Protein AF-A0A9D5IX68-F1 (afdb_monomer)

Structure (mmCIF, N/CA/C/O backbone):
data_AF-A0A9D5IX68-F1
#
_entry.id   AF-A0A9D5IX68-F1
#
loop_
_atom_site.group_PDB
_atom_site.id
_atom_site.type_symbol
_atom_site.label_atom_id
_atom_site.label_alt_id
_atom_site.label_comp_id
_atom_site.label_asym_id
_atom_site.label_entity_id
_atom_site.label_seq_id
_atom_site.pdbx_PDB_ins_code
_atom_site.Cartn_x
_atom_site.Cartn_y
_atom_site.Cartn_z
_atom_site.occupancy
_atom_site.B_iso_or_equiv
_atom_site.auth_seq_id
_atom_site.auth_comp_id
_atom_site.auth_asym_id
_atom_site.auth_atom_id
_atom_site.pdbx_PDB_model_num
ATOM 1 N N . MET A 1 1 ? 48.462 -25.423 -50.665 1.00 40.56 1 MET A N 1
ATOM 2 C CA . MET A 1 1 ? 48.740 -23.969 -50.713 1.00 40.56 1 MET A CA 1
ATOM 3 C C . MET A 1 1 ? 47.487 -23.246 -50.222 1.00 40.56 1 MET A C 1
ATOM 5 O O . MET A 1 1 ? 46.502 -23.195 -50.944 1.00 40.56 1 MET A O 1
ATOM 9 N N . ASN A 1 2 ? 47.465 -22.835 -48.949 1.00 47.06 2 ASN A N 1
ATOM 10 C CA . ASN A 1 2 ? 46.272 -22.306 -48.273 1.00 47.06 2 ASN A CA 1
ATOM 11 C C . ASN A 1 2 ? 45.916 -20.907 -48.794 1.00 47.06 2 ASN A C 1
ATOM 13 O O . ASN A 1 2 ? 46.616 -19.940 -48.495 1.00 47.06 2 ASN A O 1
ATOM 17 N N . ARG A 1 3 ? 44.811 -20.790 -49.539 1.00 52.41 3 ARG A N 1
ATOM 18 C CA . ARG A 1 3 ? 44.190 -19.499 -49.859 1.00 52.41 3 ARG A CA 1
ATOM 19 C C . ARG A 1 3 ? 43.545 -18.948 -48.586 1.00 52.41 3 ARG A C 1
ATOM 21 O O . ARG A 1 3 ? 42.452 -19.354 -48.211 1.00 52.41 3 ARG A O 1
ATOM 28 N N . LYS A 1 4 ? 44.242 -18.045 -47.895 1.00 59.16 4 LYS A N 1
ATOM 29 C CA . LYS A 1 4 ? 43.638 -17.217 -46.846 1.00 59.16 4 LYS A CA 1
ATOM 30 C C . LYS A 1 4 ? 42.774 -16.164 -47.542 1.00 59.16 4 LYS A C 1
ATOM 32 O O . LYS A 1 4 ? 43.306 -15.204 -48.088 1.00 59.16 4 LYS A O 1
ATOM 37 N N . HIS A 1 5 ? 41.462 -16.376 -47.573 1.00 61.50 5 HIS A N 1
ATOM 38 C CA . HIS A 1 5 ? 40.497 -15.355 -47.975 1.00 61.50 5 HIS A CA 1
ATOM 39 C C . HIS A 1 5 ? 40.517 -14.235 -46.924 1.00 61.50 5 HIS A C 1
ATOM 41 O O . HIS A 1 5 ? 39.898 -14.355 -45.871 1.00 61.50 5 HIS A O 1
ATOM 47 N N . ALA A 1 6 ? 41.315 -13.195 -47.164 1.00 68.12 6 ALA A N 1
ATOM 48 C CA . ALA A 1 6 ? 41.297 -11.979 -46.363 1.00 68.12 6 ALA A CA 1
ATOM 49 C C . ALA A 1 6 ? 40.114 -11.109 -46.812 1.00 68.12 6 ALA A C 1
ATOM 51 O O . ALA A 1 6 ? 39.909 -10.938 -48.014 1.00 68.12 6 ALA A O 1
ATOM 52 N N . PHE A 1 7 ? 39.340 -10.590 -45.857 1.00 75.69 7 PHE A N 1
ATOM 53 C CA . PHE A 1 7 ? 38.225 -9.685 -46.137 1.00 75.69 7 PHE A CA 1
ATOM 54 C C . PHE A 1 7 ? 38.718 -8.387 -46.780 1.00 75.69 7 PHE A C 1
ATOM 56 O O . PHE A 1 7 ? 39.760 -7.844 -46.405 1.00 75.69 7 PHE A O 1
ATOM 63 N N . THR A 1 8 ? 37.946 -7.875 -47.733 1.00 86.50 8 THR A N 1
ATOM 64 C CA . THR A 1 8 ? 38.204 -6.573 -48.350 1.00 86.50 8 THR A CA 1
ATOM 65 C C . THR A 1 8 ? 37.845 -5.441 -47.383 1.00 86.50 8 THR A C 1
ATOM 67 O O . THR A 1 8 ? 36.946 -5.571 -46.551 1.00 86.50 8 THR A O 1
ATOM 70 N N . LEU A 1 9 ? 38.525 -4.293 -47.494 1.00 82.69 9 LEU A N 1
ATOM 71 C CA . LEU A 1 9 ? 38.262 -3.117 -46.649 1.00 82.69 9 LEU A CA 1
ATOM 72 C C . LEU A 1 9 ? 36.778 -2.706 -46.694 1.00 82.69 9 LEU A C 1
ATOM 74 O O . LEU A 1 9 ? 36.186 -2.382 -45.669 1.00 82.69 9 LEU A O 1
ATOM 78 N N . THR A 1 10 ? 36.164 -2.772 -47.875 1.00 86.31 10 THR A N 1
ATOM 79 C CA . THR A 1 10 ? 34.750 -2.451 -48.098 1.00 86.31 10 THR A CA 1
ATOM 80 C C . THR A 1 10 ? 33.803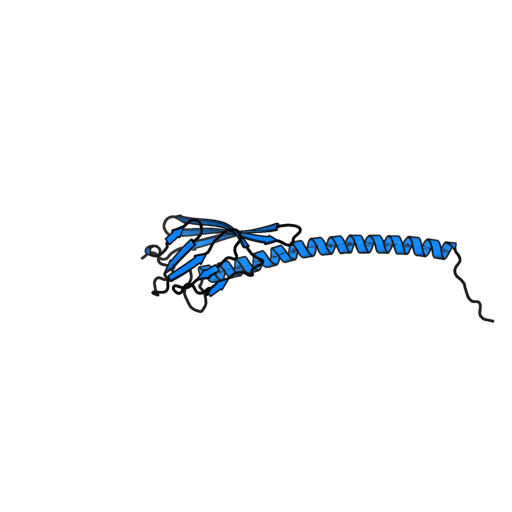 -3.423 -47.399 1.00 86.31 10 THR A C 1
ATOM 82 O O . THR A 1 10 ? 32.813 -2.982 -46.822 1.00 86.31 10 THR A O 1
ATOM 85 N N . GLU A 1 11 ? 34.112 -4.724 -47.384 1.00 86.88 11 GLU A N 1
ATOM 86 C CA . GLU A 1 11 ? 33.330 -5.718 -46.634 1.00 86.88 11 GLU A CA 1
ATOM 87 C C . GLU A 1 11 ? 33.414 -5.462 -45.129 1.00 86.88 11 GLU A C 1
ATOM 89 O O . GLU A 1 11 ? 32.395 -5.507 -44.442 1.00 86.88 11 GLU A O 1
ATOM 94 N N . VAL A 1 12 ? 34.603 -5.124 -44.620 1.00 89.62 12 VAL A N 1
ATOM 95 C CA . VAL A 1 12 ? 34.779 -4.780 -43.203 1.00 89.62 12 VAL A CA 1
ATOM 96 C C . VAL A 1 12 ? 34.005 -3.508 -42.856 1.00 89.62 12 VAL A C 1
ATOM 98 O O . VAL A 1 12 ? 33.317 -3.488 -41.842 1.00 89.62 12 VAL A O 1
ATOM 101 N N . MET A 1 13 ? 34.047 -2.470 -43.696 1.00 91.00 13 MET A N 1
ATOM 102 C CA . MET A 1 13 ? 33.290 -1.229 -43.475 1.00 91.00 13 MET A CA 1
ATOM 103 C C . MET A 1 13 ? 31.772 -1.441 -43.524 1.00 91.00 13 MET A C 1
ATOM 105 O O . MET A 1 13 ? 31.037 -0.863 -42.726 1.00 91.00 13 MET A O 1
ATOM 109 N N . MET A 1 14 ? 31.285 -2.285 -44.435 1.00 92.19 14 MET A N 1
ATOM 110 C CA . MET A 1 14 ? 29.862 -2.608 -44.510 1.00 92.19 14 MET A CA 1
ATOM 111 C C . MET A 1 14 ? 29.423 -3.433 -43.294 1.00 92.19 14 MET A C 1
ATOM 113 O O . MET A 1 14 ? 28.388 -3.146 -42.693 1.00 92.19 14 MET A O 1
ATOM 117 N N . ALA A 1 15 ? 30.232 -4.410 -42.876 1.00 92.38 15 ALA A N 1
ATOM 118 C CA . ALA A 1 15 ? 29.965 -5.206 -41.684 1.00 92.38 15 ALA A CA 1
ATOM 119 C C . ALA A 1 15 ? 29.968 -4.350 -40.407 1.00 92.38 15 ALA A C 1
ATOM 121 O O . ALA A 1 15 ? 29.072 -4.496 -39.573 1.00 92.38 15 ALA A O 1
ATOM 122 N N . THR A 1 16 ? 30.914 -3.419 -40.251 1.00 91.69 16 THR A N 1
ATOM 123 C CA . THR A 1 16 ? 30.939 -2.498 -39.101 1.00 91.69 16 THR A CA 1
ATOM 124 C C . THR A 1 16 ? 29.755 -1.529 -39.113 1.00 91.69 16 THR A C 1
ATOM 126 O O . THR A 1 16 ? 29.147 -1.296 -38.070 1.00 91.69 16 THR A O 1
ATOM 129 N N . ALA A 1 17 ? 29.344 -1.020 -40.276 1.00 92.12 17 ALA A N 1
ATOM 130 C CA . ALA A 1 17 ? 28.161 -0.165 -40.386 1.00 92.12 17 ALA A CA 1
ATOM 131 C C . ALA A 1 17 ? 26.868 -0.906 -39.995 1.00 92.12 17 ALA A C 1
ATOM 133 O O . ALA A 1 17 ? 26.070 -0.402 -39.205 1.00 92.12 17 ALA A O 1
ATOM 134 N N . ILE A 1 18 ? 26.677 -2.135 -40.484 1.00 93.88 18 ILE A N 1
ATOM 135 C CA . ILE A 1 18 ? 25.492 -2.939 -40.154 1.00 93.88 18 ILE A CA 1
ATOM 136 C C . ILE A 1 18 ? 25.491 -3.304 -38.667 1.00 93.88 18 ILE A C 1
ATOM 138 O O . ILE A 1 18 ? 24.485 -3.129 -37.983 1.00 93.88 18 ILE A O 1
ATOM 142 N N . THR A 1 19 ? 26.619 -3.779 -38.138 1.00 94.75 19 THR A N 1
ATOM 143 C CA . THR A 1 19 ? 26.720 -4.174 -36.724 1.00 94.75 19 THR A CA 1
ATOM 144 C C . THR A 1 19 ? 26.508 -3.002 -35.773 1.00 94.75 19 THR A C 1
ATOM 146 O O . THR A 1 19 ? 25.799 -3.161 -34.782 1.00 94.75 19 THR A O 1
ATOM 149 N N . THR A 1 20 ? 27.043 -1.817 -36.075 1.00 95.06 20 THR A N 1
ATOM 150 C CA . THR A 1 20 ? 26.803 -0.618 -35.253 1.00 95.06 20 THR A CA 1
ATOM 151 C C . THR A 1 20 ? 25.339 -0.187 -35.284 1.00 95.06 20 THR A C 1
ATOM 153 O O . THR A 1 20 ? 24.781 0.122 -34.232 1.00 95.06 20 THR A O 1
ATOM 156 N N . MET A 1 21 ? 24.682 -0.244 -36.447 1.00 95.62 21 MET A N 1
ATOM 157 C CA . MET A 1 21 ? 23.251 0.046 -36.564 1.00 95.62 21 MET A CA 1
ATOM 158 C C . MET A 1 21 ? 22.399 -0.945 -35.758 1.00 95.62 21 MET A C 1
ATOM 160 O O . MET A 1 21 ? 21.511 -0.535 -35.009 1.00 95.62 21 MET A O 1
ATOM 164 N N . VAL A 1 22 ? 22.694 -2.244 -35.861 1.00 96.50 22 VAL A N 1
ATOM 165 C CA . VAL A 1 22 ? 21.997 -3.290 -35.097 1.00 96.50 22 VAL A CA 1
ATOM 166 C C . VAL A 1 22 ? 22.217 -3.102 -33.596 1.00 96.50 22 VAL A C 1
ATOM 168 O O . VAL A 1 22 ? 21.255 -3.141 -32.832 1.00 96.50 22 VAL A O 1
ATOM 171 N N . LEU A 1 23 ? 23.450 -2.833 -33.160 1.00 96.31 23 LEU A N 1
ATOM 172 C CA . LEU A 1 23 ? 23.751 -2.570 -31.751 1.00 96.31 23 LEU A CA 1
ATOM 173 C C . LEU A 1 23 ? 23.002 -1.339 -31.229 1.00 96.31 23 LEU A C 1
ATOM 175 O O . LEU A 1 23 ? 22.429 -1.397 -30.142 1.00 96.31 23 LEU A O 1
ATOM 179 N N . ALA A 1 24 ? 22.948 -0.252 -32.002 1.00 95.44 24 ALA A N 1
ATOM 180 C CA . ALA A 1 24 ? 22.205 0.946 -31.623 1.00 95.44 24 ALA A CA 1
ATOM 181 C C . ALA A 1 24 ? 20.703 0.659 -31.445 1.00 95.44 24 ALA A C 1
ATOM 183 O O . ALA A 1 24 ? 20.103 1.095 -30.461 1.00 95.44 24 ALA A O 1
ATOM 184 N N . LEU A 1 25 ? 20.108 -0.124 -32.352 1.00 96.25 25 LEU A N 1
ATOM 185 C CA . LEU A 1 25 ? 18.707 -0.544 -32.263 1.00 96.25 25 LEU A CA 1
ATOM 186 C C . LEU A 1 25 ? 18.443 -1.408 -31.024 1.00 96.25 25 LEU A C 1
ATOM 188 O O . LEU A 1 25 ? 17.492 -1.148 -30.285 1.00 96.25 25 LEU A O 1
ATOM 192 N N . VAL A 1 26 ? 19.299 -2.397 -30.759 1.00 96.38 26 VAL A N 1
ATOM 193 C CA . VAL A 1 26 ? 19.167 -3.284 -29.592 1.00 96.38 26 VAL A CA 1
ATOM 194 C C . VAL A 1 26 ? 19.282 -2.495 -28.288 1.00 96.38 26 VAL A C 1
ATOM 196 O O . VAL A 1 26 ? 18.477 -2.694 -27.379 1.00 96.38 26 VAL A O 1
ATOM 199 N N . LEU A 1 27 ? 20.228 -1.557 -28.198 1.00 95.81 27 LEU A N 1
ATOM 200 C CA . LEU A 1 27 ? 20.385 -0.703 -27.018 1.00 95.81 27 LEU A CA 1
ATOM 201 C C . LEU A 1 27 ? 19.167 0.199 -26.798 1.00 95.81 27 LEU A C 1
ATOM 203 O O . LEU A 1 27 ? 18.697 0.324 -25.667 1.00 95.81 27 LEU A O 1
ATOM 207 N N . ALA A 1 28 ? 18.617 0.790 -27.861 1.00 94.69 28 ALA A N 1
ATOM 208 C CA . ALA A 1 28 ? 17.409 1.605 -27.765 1.00 94.69 28 ALA A CA 1
ATOM 209 C C . ALA A 1 28 ? 16.208 0.783 -27.263 1.00 94.69 28 ALA A C 1
ATOM 211 O O . ALA A 1 28 ? 15.490 1.224 -26.360 1.00 94.69 28 ALA A O 1
ATOM 212 N N . MET A 1 29 ? 16.026 -0.434 -27.790 1.00 95.25 29 MET A N 1
ATOM 213 C CA . MET A 1 29 ? 14.985 -1.354 -27.325 1.00 95.25 29 MET A CA 1
ATOM 214 C C . MET A 1 29 ? 15.192 -1.748 -25.863 1.00 95.25 29 MET A C 1
ATOM 216 O O . MET A 1 29 ? 14.248 -1.680 -25.079 1.00 95.25 29 MET A O 1
ATOM 220 N N . LEU A 1 30 ? 16.421 -2.091 -25.470 1.00 95.44 30 LEU A N 1
ATOM 221 C CA . LEU A 1 30 ? 16.750 -2.453 -24.093 1.00 95.44 30 LEU A CA 1
ATOM 222 C C . LEU A 1 30 ? 16.417 -1.319 -23.116 1.00 95.44 30 LEU A C 1
ATOM 224 O O . LEU A 1 30 ? 15.773 -1.554 -22.096 1.00 95.44 30 LEU A O 1
ATOM 228 N N . VAL A 1 31 ? 16.793 -0.078 -23.438 1.00 93.44 31 VAL A N 1
ATOM 229 C CA . VAL A 1 31 ? 16.460 1.094 -22.612 1.00 93.44 31 VAL A CA 1
ATOM 230 C C . VAL A 1 31 ? 14.944 1.279 -22.504 1.00 93.44 31 VAL A C 1
ATOM 232 O O . VAL A 1 31 ? 14.442 1.592 -21.422 1.00 93.44 31 VAL A O 1
A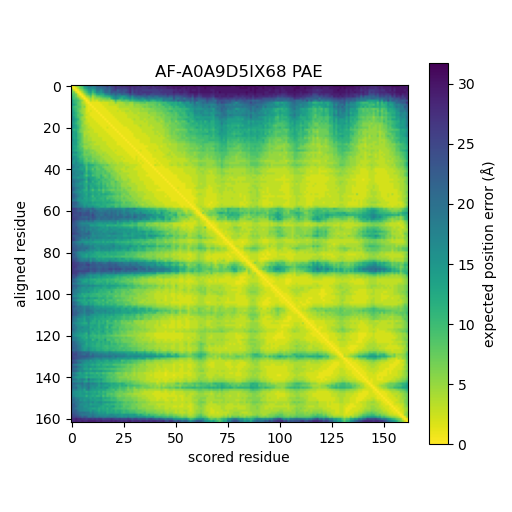TOM 235 N N . GLY A 1 32 ? 14.209 1.065 -23.598 1.00 92.56 32 GLY A N 1
ATOM 236 C CA . GLY A 1 32 ? 12.746 1.082 -23.597 1.00 92.56 32 GLY A CA 1
ATOM 237 C C . GLY A 1 32 ? 12.152 0.029 -22.661 1.00 92.56 32 GLY A C 1
ATOM 238 O O . GLY A 1 32 ? 11.336 0.361 -21.801 1.00 92.56 32 GLY A O 1
ATOM 239 N N . VAL A 1 33 ? 12.612 -1.220 -22.770 1.00 94.44 33 VAL A N 1
ATOM 240 C CA . VAL A 1 33 ? 12.158 -2.337 -21.929 1.00 94.44 33 VAL A CA 1
ATOM 241 C C . VAL A 1 33 ? 12.446 -2.069 -20.454 1.00 94.44 33 VAL A C 1
ATOM 243 O O . VAL A 1 33 ? 11.546 -2.223 -19.633 1.00 94.44 33 VAL A O 1
ATOM 246 N N . LEU A 1 34 ? 13.649 -1.602 -20.110 1.00 90.75 34 LEU A N 1
ATOM 247 C CA . LEU A 1 34 ? 14.018 -1.294 -18.724 1.00 90.75 34 LEU A CA 1
ATOM 248 C C . LEU A 1 34 ? 13.126 -0.206 -18.113 1.00 90.75 34 LEU A C 1
ATOM 250 O O . LEU A 1 34 ? 12.700 -0.322 -16.967 1.00 90.75 34 LEU A O 1
ATOM 254 N N . ARG A 1 35 ? 12.792 0.841 -18.878 1.00 87.94 35 ARG A N 1
ATOM 255 C CA . ARG A 1 35 ? 11.884 1.900 -18.406 1.00 87.94 35 ARG A CA 1
ATOM 256 C C . ARG A 1 35 ? 10.481 1.364 -18.127 1.00 87.94 35 ARG A C 1
ATOM 258 O O . ARG A 1 35 ? 9.899 1.692 -17.094 1.00 87.94 35 ARG A O 1
ATOM 265 N N . THR A 1 36 ? 9.950 0.543 -19.028 1.00 90.12 36 THR A N 1
ATOM 266 C CA . THR A 1 36 ? 8.620 -0.063 -18.870 1.00 90.12 36 THR A CA 1
ATOM 267 C C . THR A 1 36 ? 8.592 -1.067 -17.722 1.00 90.12 36 THR A C 1
ATOM 269 O O . THR A 1 36 ? 7.623 -1.102 -16.961 1.00 90.12 36 THR A O 1
ATOM 272 N N . TRP A 1 37 ? 9.662 -1.849 -17.569 1.00 91.38 37 TRP A N 1
ATOM 273 C CA . TRP A 1 37 ? 9.825 -2.804 -16.480 1.00 91.38 37 TRP A CA 1
ATOM 274 C C . TRP A 1 37 ? 9.786 -2.106 -15.121 1.00 91.38 37 TRP A C 1
ATOM 276 O O . TRP A 1 37 ? 8.944 -2.460 -14.302 1.00 91.38 37 TRP A O 1
ATOM 286 N N . ASN A 1 38 ? 10.594 -1.060 -14.920 1.00 88.56 38 ASN A N 1
ATOM 287 C CA . ASN A 1 38 ? 10.626 -0.313 -13.657 1.00 88.56 38 ASN A CA 1
ATOM 288 C C . ASN A 1 38 ? 9.268 0.311 -13.302 1.00 88.56 38 ASN A C 1
ATOM 290 O O . ASN A 1 38 ? 8.835 0.276 -12.152 1.00 88.56 38 ASN A O 1
ATOM 294 N N . GLY A 1 39 ? 8.567 0.874 -14.292 1.00 87.81 39 GLY A N 1
ATOM 295 C CA . GLY A 1 39 ? 7.228 1.416 -14.056 1.00 87.81 39 GLY A CA 1
ATOM 296 C C . GLY A 1 39 ? 6.214 0.334 -13.686 1.00 87.81 39 GLY A C 1
ATOM 297 O O . GLY A 1 39 ? 5.384 0.526 -12.799 1.00 87.81 39 GLY A O 1
ATOM 298 N N . SER A 1 40 ? 6.300 -0.828 -14.332 1.00 90.81 40 SER A N 1
ATOM 299 C CA . SER A 1 40 ? 5.407 -1.955 -14.055 1.00 90.81 40 SER A CA 1
ATOM 300 C C . SER A 1 40 ? 5.692 -2.584 -12.693 1.00 90.81 40 SER A C 1
ATOM 302 O O . SER A 1 40 ? 4.751 -2.891 -11.964 1.00 90.81 40 SER A O 1
ATOM 304 N N . SER A 1 41 ? 6.963 -2.728 -12.311 1.00 92.00 41 SER A N 1
ATOM 305 C CA . SER A 1 41 ? 7.351 -3.285 -11.014 1.00 92.00 41 SER A CA 1
ATOM 306 C C . SER A 1 41 ? 6.885 -2.406 -9.857 1.00 92.00 41 SER A C 1
ATOM 308 O O . SER A 1 41 ? 6.297 -2.932 -8.917 1.00 92.00 41 SER A O 1
ATOM 310 N N . ALA A 1 42 ? 7.045 -1.080 -9.953 1.00 90.88 42 ALA A N 1
ATOM 311 C CA . ALA A 1 42 ? 6.574 -0.151 -8.922 1.00 90.88 42 ALA A CA 1
ATOM 312 C C . ALA A 1 42 ? 5.047 -0.224 -8.734 1.00 90.88 42 ALA A C 1
ATOM 314 O O . ALA A 1 42 ? 4.553 -0.281 -7.608 1.00 90.88 42 ALA A O 1
ATOM 315 N N . ASN A 1 43 ? 4.289 -0.292 -9.834 1.00 90.50 43 ASN A N 1
ATOM 316 C CA . ASN A 1 43 ? 2.831 -0.432 -9.777 1.00 90.50 43 ASN A CA 1
ATOM 317 C C . ASN A 1 43 ? 2.394 -1.780 -9.182 1.00 90.50 43 ASN A C 1
ATOM 319 O O . ASN A 1 43 ? 1.434 -1.838 -8.414 1.00 90.50 43 ASN A O 1
ATOM 323 N N . LEU A 1 44 ? 3.084 -2.872 -9.528 1.00 92.88 44 LEU A N 1
ATOM 324 C CA . LEU A 1 44 ? 2.805 -4.194 -8.963 1.00 92.88 44 LEU A CA 1
ATOM 325 C C . LEU A 1 44 ? 3.100 -4.238 -7.463 1.00 92.88 44 LEU A C 1
ATOM 327 O O . LEU A 1 44 ? 2.299 -4.780 -6.701 1.00 92.88 44 LEU A O 1
ATOM 331 N N . GLU A 1 45 ? 4.210 -3.639 -7.036 1.00 93.50 45 GLU A N 1
ATOM 332 C CA . GLU A 1 45 ? 4.591 -3.552 -5.629 1.00 93.50 45 GLU A CA 1
ATOM 333 C C . GLU A 1 45 ? 3.556 -2.753 -4.827 1.00 93.50 45 GLU A C 1
ATOM 335 O O . GLU A 1 45 ? 3.013 -3.276 -3.851 1.00 93.50 45 GLU A O 1
ATOM 340 N N . LEU A 1 46 ? 3.190 -1.550 -5.289 1.00 93.38 46 LEU A N 1
ATOM 341 C CA . LEU A 1 46 ? 2.126 -0.739 -4.684 1.00 93.38 46 LEU A CA 1
ATOM 342 C C . LEU A 1 46 ? 0.801 -1.505 -4.599 1.00 93.38 46 LEU A C 1
ATOM 344 O O . LEU A 1 46 ? 0.135 -1.498 -3.559 1.00 93.38 46 LEU A O 1
ATOM 348 N N . SER A 1 47 ? 0.434 -2.225 -5.662 1.00 93.06 47 SER A N 1
ATOM 349 C CA . SER A 1 47 ? -0.835 -2.948 -5.704 1.00 93.06 47 SER A CA 1
ATOM 350 C C . SER A 1 47 ? -0.838 -4.143 -4.759 1.00 93.06 47 SER A C 1
ATOM 352 O O . SER A 1 47 ? -1.862 -4.417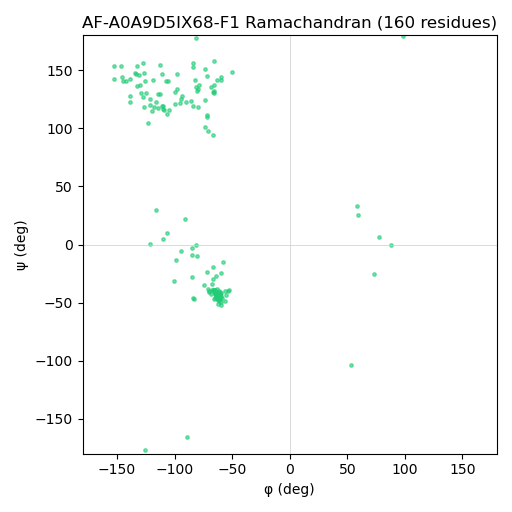 -4.130 1.00 93.06 47 SER A O 1
ATOM 354 N N . SER A 1 48 ? 0.274 -4.871 -4.669 1.00 93.69 48 SER A N 1
ATOM 355 C CA . SER A 1 48 ? 0.428 -5.992 -3.743 1.00 93.69 48 SER A CA 1
ATOM 356 C C . SER A 1 48 ? 0.369 -5.504 -2.298 1.00 93.69 48 SER A C 1
ATOM 358 O O . SER A 1 48 ? -0.357 -6.057 -1.472 1.00 93.69 48 SER A O 1
ATOM 360 N N . GLN A 1 49 ? 1.085 -4.423 -2.002 1.00 92.19 49 GLN A N 1
ATOM 361 C CA . GLN A 1 49 ? 1.204 -3.888 -0.650 1.00 92.19 49 GLN A CA 1
ATOM 362 C C . GLN A 1 49 ? -0.093 -3.256 -0.173 1.00 92.19 49 GLN A C 1
ATOM 364 O O . GLN A 1 49 ? -0.502 -3.479 0.961 1.00 92.19 49 GLN A O 1
ATOM 369 N N . GLY A 1 50 ? -0.816 -2.562 -1.048 1.00 91.75 50 GLY A N 1
ATOM 370 C CA . GLY A 1 50 ? -2.131 -2.055 -0.691 1.00 91.75 50 GLY A CA 1
ATOM 371 C C . GLY A 1 50 ? -3.179 -3.161 -0.488 1.00 91.75 50 GLY A C 1
ATOM 372 O O . GLY A 1 50 ? -3.998 -3.062 0.424 1.00 91.75 50 GLY A O 1
ATOM 373 N N . ARG A 1 51 ? -3.115 -4.272 -1.243 1.00 91.81 51 ARG A N 1
ATOM 374 C CA . ARG A 1 51 ? -3.958 -5.458 -0.972 1.00 91.81 51 ARG A CA 1
ATOM 375 C C . ARG A 1 51 ? -3.665 -6.057 0.401 1.00 91.81 51 ARG A C 1
ATOM 377 O O . ARG A 1 51 ? -4.602 -6.286 1.161 1.00 91.81 51 ARG A O 1
ATOM 384 N N . LEU A 1 52 ? -2.387 -6.259 0.721 1.00 91.69 52 LEU A N 1
ATOM 385 C CA . LEU A 1 52 ? -1.957 -6.772 2.022 1.00 91.69 52 LEU A CA 1
ATOM 386 C C . LEU A 1 52 ? -2.393 -5.837 3.156 1.00 91.69 52 LEU A C 1
ATOM 388 O O . LEU A 1 52 ? -2.972 -6.285 4.139 1.00 91.69 52 LEU A O 1
ATOM 392 N N . LEU A 1 53 ? -2.168 -4.533 3.001 1.00 91.31 53 LEU A N 1
ATOM 393 C CA . LEU A 1 53 ? -2.592 -3.514 3.956 1.00 91.31 53 LEU A CA 1
ATOM 394 C C . LEU A 1 53 ? -4.098 -3.585 4.203 1.00 91.31 53 LEU A C 1
ATOM 396 O O . LEU A 1 53 ? -4.528 -3.622 5.353 1.00 91.31 53 LEU A O 1
ATOM 400 N N . ARG A 1 54 ? -4.900 -3.647 3.135 1.00 91.25 54 ARG A N 1
ATOM 401 C CA . ARG A 1 54 ? -6.356 -3.767 3.238 1.00 91.25 54 ARG A CA 1
ATOM 402 C C . ARG A 1 54 ? -6.762 -5.030 3.989 1.00 91.25 54 ARG A C 1
ATOM 404 O O . ARG A 1 54 ? -7.649 -4.966 4.832 1.00 91.25 54 ARG A O 1
ATOM 411 N N . GLU A 1 55 ? -6.138 -6.162 3.691 1.00 90.38 55 GLU A N 1
ATOM 412 C CA . GLU A 1 55 ? -6.417 -7.420 4.382 1.00 90.38 55 GLU A CA 1
ATOM 413 C C . GLU A 1 55 ? -6.106 -7.316 5.879 1.00 90.38 55 GLU A C 1
ATOM 415 O O . GLU A 1 55 ? -6.966 -7.625 6.700 1.00 90.38 55 GLU A O 1
ATOM 420 N N . ARG A 1 56 ? -4.922 -6.805 6.233 1.00 89.06 56 ARG A N 1
ATOM 421 C CA . ARG A 1 56 ? -4.487 -6.634 7.627 1.00 89.06 56 ARG A CA 1
ATOM 422 C C . ARG A 1 56 ? -5.351 -5.654 8.405 1.00 89.06 56 ARG A C 1
ATOM 424 O O . ARG A 1 56 ? -5.649 -5.883 9.569 1.00 89.06 56 ARG A O 1
ATOM 431 N N . LEU A 1 57 ? -5.776 -4.575 7.765 1.00 89.38 57 LEU A N 1
ATOM 432 C CA . LEU A 1 57 ? -6.604 -3.555 8.395 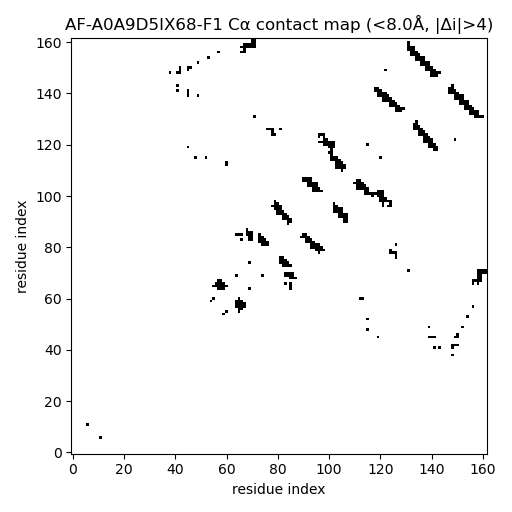1.00 89.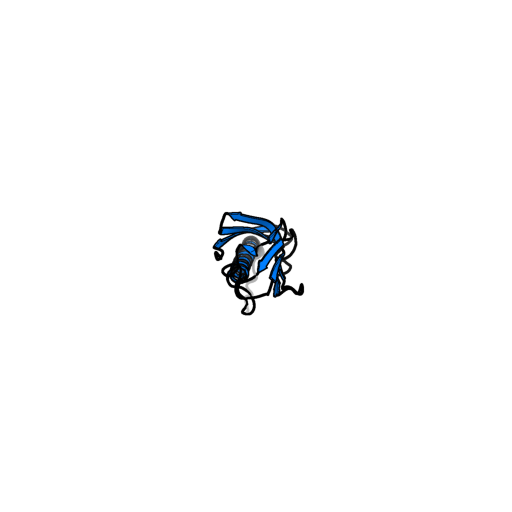38 57 LEU A CA 1
ATOM 433 C C . LEU A 1 57 ? -8.059 -4.023 8.575 1.00 89.38 57 LEU A C 1
ATOM 435 O O . LEU A 1 57 ? -8.684 -3.696 9.580 1.00 89.38 57 LEU A O 1
ATOM 439 N N . LEU A 1 58 ? -8.603 -4.813 7.642 1.00 89.88 58 LEU A N 1
ATOM 440 C CA . LEU A 1 58 ? -9.984 -5.307 7.719 1.00 89.88 58 LEU A CA 1
ATOM 441 C C . LEU A 1 58 ? -10.137 -6.565 8.577 1.00 89.88 58 LEU A C 1
ATOM 443 O O . LEU A 1 58 ? -11.075 -6.645 9.368 1.00 89.88 58 LEU A O 1
ATOM 447 N N . HIS A 1 59 ? -9.259 -7.549 8.396 1.00 86.50 59 HIS A N 1
ATOM 448 C CA . HIS A 1 59 ? -9.354 -8.852 9.059 1.00 86.50 59 HIS A CA 1
ATOM 449 C C . HIS A 1 59 ? -8.460 -8.962 10.294 1.00 86.50 59 HIS A C 1
ATOM 451 O O . HIS A 1 59 ? -8.675 -9.861 11.095 1.00 86.50 59 HIS A O 1
ATOM 457 N N . GLY A 1 60 ? -7.531 -8.023 10.480 1.00 81.31 60 GLY A N 1
ATOM 458 C CA . GLY A 1 60 ? -6.672 -7.942 11.653 1.00 81.31 60 GLY A CA 1
ATOM 459 C C . GLY A 1 60 ? -5.285 -8.545 11.441 1.00 81.31 60 GLY A C 1
ATOM 460 O O . GLY A 1 60 ? -4.906 -8.997 10.350 1.00 81.31 60 GLY A O 1
ATOM 461 N N . ILE A 1 61 ? -4.470 -8.480 12.492 1.00 78.19 61 ILE A N 1
ATOM 462 C CA . ILE A 1 61 ? -3.056 -8.858 12.468 1.00 78.19 61 ILE A CA 1
ATOM 463 C C . ILE A 1 61 ? -2.788 -9.811 13.635 1.00 78.19 61 ILE A C 1
ATOM 465 O O . ILE A 1 61 ? -3.238 -9.565 14.743 1.00 78.19 61 ILE A O 1
ATOM 469 N N . GLN A 1 62 ? -2.024 -10.882 13.389 1.00 71.88 62 GLN A N 1
ATOM 470 C CA . GLN A 1 62 ? -1.552 -11.813 14.431 1.00 71.88 62 GLN A CA 1
ATOM 471 C C . GLN A 1 62 ? -2.661 -12.504 15.255 1.00 71.88 62 GLN A C 1
ATOM 473 O O . GLN A 1 62 ? -2.451 -12.836 16.414 1.00 71.88 62 GLN A O 1
ATOM 478 N N . GLY A 1 63 ? -3.815 -12.784 14.642 1.00 67.50 63 GLY A N 1
ATOM 479 C CA . GLY A 1 63 ? -4.926 -13.482 15.307 1.00 67.50 63 GLY A CA 1
ATOM 480 C C . GLY A 1 63 ? -5.893 -12.561 16.052 1.00 67.50 63 GLY A C 1
ATOM 481 O O . GLY A 1 63 ? -6.874 -13.049 16.598 1.00 67.50 63 GLY A O 1
ATOM 482 N N . GLU A 1 64 ? -5.647 -11.252 16.031 1.00 77.00 64 GLU A N 1
ATOM 483 C CA . GLU A 1 64 ? -6.585 -10.225 16.492 1.00 77.00 64 GLU A CA 1
ATOM 484 C C . GLU A 1 64 ? -7.573 -9.868 15.380 1.00 77.00 64 GLU A C 1
ATOM 486 O O . GLU A 1 64 ? -7.254 -10.002 14.192 1.00 77.00 64 GLU A O 1
ATOM 491 N N . PHE A 1 65 ? -8.740 -9.348 15.751 1.00 78.38 65 PHE A N 1
ATOM 492 C CA . PHE A 1 65 ? -9.728 -8.889 14.788 1.00 78.38 65 PHE A CA 1
ATOM 493 C C . PHE A 1 65 ? -9.426 -7.471 14.273 1.00 78.38 65 PHE A C 1
ATOM 495 O O . PHE A 1 65 ? -8.950 -6.591 14.988 1.00 78.38 65 PHE A O 1
ATOM 502 N N . GLY A 1 66 ? -9.676 -7.253 12.980 1.00 84.81 66 GLY A N 1
ATOM 503 C CA . GLY A 1 66 ? -9.505 -5.950 12.329 1.00 84.81 66 GLY A CA 1
ATOM 504 C C . GLY A 1 66 ? -10.752 -5.068 12.395 1.00 84.81 66 GLY A C 1
ATOM 505 O O . GLY A 1 66 ? -11.727 -5.368 13.079 1.00 84.81 66 GLY A O 1
ATOM 506 N N . LEU A 1 67 ? -10.768 -4.006 11.585 1.00 87.25 67 LEU A N 1
ATOM 507 C CA . LEU A 1 67 ? -11.848 -3.010 11.556 1.00 87.25 67 LEU A CA 1
ATOM 508 C C . LEU A 1 67 ? -13.251 -3.558 11.258 1.00 87.25 67 LEU A C 1
ATOM 510 O O . LEU A 1 67 ? -14.229 -2.840 11.441 1.00 87.25 67 LEU A O 1
ATOM 514 N N . ARG A 1 68 ? -13.381 -4.791 10.759 1.00 85.94 68 ARG A N 1
ATOM 515 C CA . ARG A 1 68 ? -14.695 -5.422 10.558 1.00 85.94 68 ARG A CA 1
ATOM 516 C C . ARG A 1 68 ? -15.387 -5.826 11.859 1.00 85.94 68 ARG A C 1
ATOM 518 O O . ARG A 1 68 ? -16.603 -5.954 11.839 1.00 85.94 68 ARG A O 1
ATOM 525 N N . HIS A 1 69 ? -14.632 -6.028 12.936 1.00 85.25 69 HIS A N 1
ATOM 526 C CA . HIS A 1 69 ? -15.165 -6.374 14.260 1.00 85.25 69 HIS A CA 1
ATOM 527 C C . HIS A 1 69 ? -15.000 -5.226 15.260 1.00 85.25 69 HIS A C 1
ATOM 529 O O . HIS A 1 69 ? -15.316 -5.364 16.439 1.00 85.25 69 HIS A O 1
ATOM 535 N N . ALA A 1 70 ? -14.514 -4.078 14.781 1.00 84.00 70 ALA A N 1
ATOM 536 C CA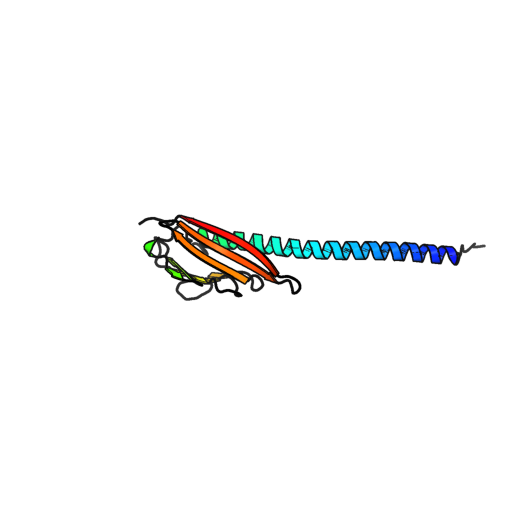 . ALA A 1 70 ? -14.431 -2.888 15.596 1.00 84.00 70 ALA A CA 1
ATOM 537 C C . ALA A 1 70 ? -15.836 -2.389 15.933 1.00 84.00 70 ALA A C 1
ATOM 539 O O . ALA A 1 70 ? -16.679 -2.228 15.039 1.00 84.00 70 ALA A O 1
ATOM 540 N N . ASP A 1 71 ? -16.048 -2.107 17.215 1.00 81.94 71 ASP A N 1
ATOM 541 C CA . ASP A 1 71 ? -17.232 -1.390 17.661 1.00 81.94 71 ASP A CA 1
ATOM 542 C C . ASP A 1 71 ? -17.157 0.058 17.154 1.00 81.94 71 ASP A C 1
ATOM 544 O O . ASP A 1 71 ? -16.120 0.727 17.243 1.00 81.94 71 ASP A O 1
ATOM 548 N N . ARG A 1 72 ? -18.279 0.551 16.631 1.00 81.81 72 ARG A N 1
ATOM 549 C CA . ARG A 1 72 ? -18.457 1.932 16.196 1.00 81.81 72 ARG A CA 1
ATOM 550 C C . ARG A 1 72 ? -18.159 2.939 17.308 1.00 81.81 72 ARG A C 1
ATOM 552 O O . ARG A 1 72 ? -17.564 3.975 17.004 1.00 81.81 72 ARG A O 1
ATOM 559 N N . GLY A 1 73 ? -18.561 2.669 18.551 1.00 81.94 73 GLY A N 1
ATOM 560 C CA . GLY A 1 73 ? -18.330 3.563 19.691 1.00 81.94 73 GLY A CA 1
ATOM 561 C C . GLY A 1 73 ? -16.847 3.743 20.025 1.00 81.94 73 GLY A C 1
ATOM 562 O O . GLY A 1 73 ? -16.429 4.797 20.508 1.00 81.94 73 GLY A O 1
ATOM 563 N N . SER A 1 74 ? -16.032 2.743 19.696 1.00 83.44 74 SER A N 1
ATOM 564 C CA . SER A 1 74 ? -14.596 2.727 19.977 1.00 83.44 74 SER A CA 1
ATOM 565 C C . SER A 1 74 ? -13.712 3.439 18.942 1.00 83.44 74 SER A C 1
ATOM 567 O O . SER A 1 74 ? -12.508 3.614 19.175 1.00 83.44 74 SER A O 1
ATOM 569 N N . ILE A 1 75 ? -14.274 3.841 17.795 1.00 88.50 75 ILE A N 1
ATOM 570 C CA . ILE A 1 75 ? -13.497 4.392 16.682 1.00 88.50 75 ILE A CA 1
ATOM 571 C C . ILE A 1 75 ? -13.238 5.877 16.879 1.00 88.50 75 ILE A C 1
ATOM 573 O O . ILE A 1 75 ? -14.145 6.707 16.872 1.00 88.50 75 ILE A O 1
ATOM 577 N N . ILE A 1 76 ? -11.958 6.222 16.955 1.00 89.69 76 ILE A N 1
ATOM 578 C CA . ILE A 1 76 ? -11.485 7.599 17.066 1.00 89.69 76 ILE A CA 1
ATOM 579 C C . ILE A 1 76 ? -10.580 7.862 15.873 1.00 89.69 76 ILE A C 1
ATOM 581 O O . ILE A 1 76 ? -9.564 7.197 15.705 1.00 89.69 76 ILE A O 1
ATOM 585 N N . TYR A 1 77 ? -10.917 8.838 15.039 1.00 89.19 77 TYR A N 1
ATOM 586 C CA . TYR A 1 77 ? -10.083 9.205 13.900 1.00 89.19 77 TYR A CA 1
ATOM 587 C C . TYR A 1 77 ? -9.752 10.693 13.912 1.00 89.19 77 TYR A C 1
ATOM 589 O O . TYR A 1 77 ? -10.575 11.543 14.243 1.00 89.19 77 TYR A O 1
ATOM 597 N N . THR A 1 78 ? -8.516 10.992 13.539 1.00 86.81 78 THR A N 1
ATOM 598 C CA . THR A 1 78 ? -8.006 12.339 13.287 1.00 86.81 78 THR A CA 1
ATOM 599 C C . THR A 1 78 ? -7.403 12.381 11.884 1.00 86.81 78 THR A C 1
ATOM 601 O O . THR A 1 78 ? -7.436 11.392 11.154 1.00 86.81 78 THR A O 1
ATOM 604 N N . THR A 1 79 ? -6.818 13.512 11.494 1.00 82.62 79 THR A N 1
ATOM 605 C CA . THR A 1 79 ? -6.187 13.675 10.177 1.00 82.62 79 THR A CA 1
ATOM 606 C C . THR A 1 79 ? -5.154 12.586 9.865 1.00 82.62 79 THR A C 1
ATOM 608 O O . THR A 1 79 ? -5.105 12.103 8.739 1.00 82.62 79 THR A O 1
ATOM 611 N N . ASN A 1 80 ? -4.361 12.172 10.860 1.00 87.94 80 ASN A N 1
ATOM 612 C CA . ASN A 1 80 ? -3.206 11.287 10.655 1.00 87.94 80 ASN A CA 1
ATOM 613 C C . ASN A 1 80 ? -3.288 9.977 11.442 1.00 87.94 80 ASN A C 1
ATOM 615 O O . ASN A 1 80 ? -2.346 9.183 11.403 1.00 87.94 80 ASN A O 1
ATOM 619 N N . THR A 1 81 ? -4.359 9.759 12.201 1.00 91.44 81 THR A N 1
ATOM 620 C CA . THR A 1 81 ? -4.498 8.566 13.035 1.00 91.44 81 THR A CA 1
ATOM 621 C C . THR A 1 81 ? -5.910 8.015 12.973 1.00 91.44 81 THR A C 1
ATOM 623 O O . THR A 1 81 ? -6.883 8.763 12.941 1.00 91.44 81 THR A O 1
ATOM 626 N N . LEU A 1 82 ? -6.017 6.692 12.983 1.00 91.50 82 LEU A N 1
ATOM 627 C CA . LEU A 1 82 ? -7.267 5.978 13.206 1.00 91.50 82 LEU A CA 1
ATOM 628 C C . LEU A 1 82 ? -7.034 4.993 14.343 1.00 91.50 82 LEU A C 1
ATOM 630 O O . LEU A 1 82 ? -6.203 4.100 14.233 1.00 91.50 82 LEU A O 1
ATOM 634 N N . GLN A 1 83 ? -7.769 5.160 15.425 1.00 91.31 83 GLN A N 1
ATOM 635 C CA . GLN A 1 83 ? -7.796 4.246 16.547 1.00 91.31 83 GLN A CA 1
ATOM 636 C C . GLN A 1 83 ? -9.097 3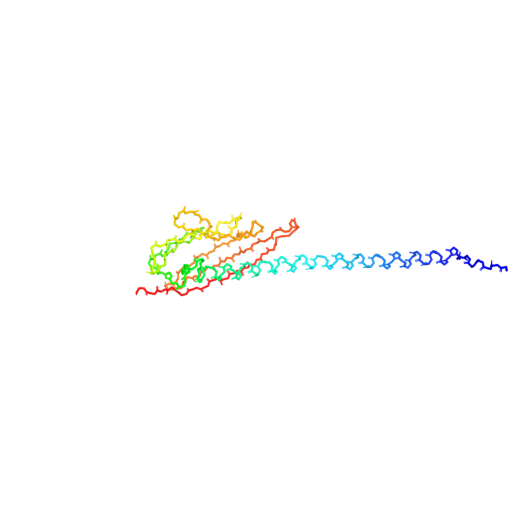.469 16.524 1.00 91.31 83 GLN A C 1
ATOM 638 O O . GLN A 1 83 ? -10.155 4.021 16.223 1.00 91.31 83 GLN A O 1
ATOM 643 N N . PHE A 1 84 ? -9.004 2.190 16.844 1.00 89.25 84 PHE A N 1
ATOM 644 C CA . PHE A 1 84 ? -10.163 1.331 16.991 1.00 89.25 84 PHE A CA 1
ATOM 645 C C . PHE A 1 84 ? -9.897 0.301 18.077 1.00 89.25 84 PHE A C 1
ATOM 647 O O . PHE A 1 84 ? -8.746 -0.049 18.358 1.00 89.25 84 PHE A O 1
ATOM 654 N N . GLN A 1 85 ? -10.975 -0.162 18.687 1.00 85.94 85 GLN A N 1
ATOM 655 C CA . GLN A 1 85 ? -10.969 -1.298 19.582 1.00 85.94 85 GLN A CA 1
ATOM 656 C C . GLN A 1 85 ? -11.873 -2.362 18.976 1.00 85.94 85 GLN A C 1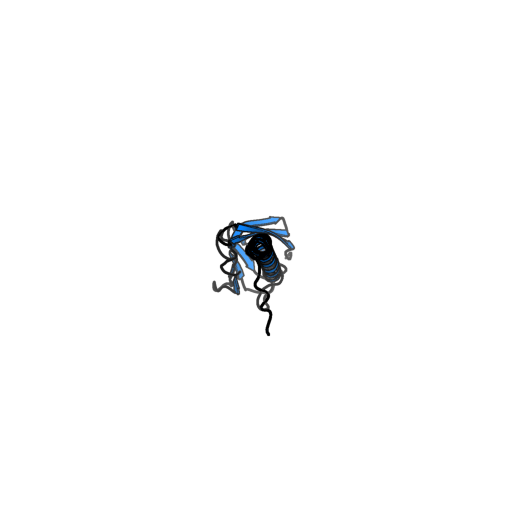
ATOM 658 O O . GLN A 1 85 ? -12.896 -2.058 18.364 1.00 85.94 85 GLN A O 1
ATOM 663 N N . ASP A 1 86 ? -11.460 -3.606 19.109 1.00 77.75 86 ASP A N 1
ATOM 664 C CA . ASP A 1 86 ? -12.320 -4.729 18.783 1.00 77.75 86 ASP A CA 1
ATOM 665 C C . ASP A 1 86 ? -13.436 -4.873 19.837 1.00 77.75 86 ASP A C 1
ATOM 667 O O . ASP A 1 86 ? -13.231 -4.575 21.011 1.00 77.75 86 ASP A O 1
ATOM 671 N N . SER A 1 87 ? -14.627 -5.288 19.410 1.00 71.44 87 SER A N 1
ATOM 672 C CA . SER A 1 87 ? -15.796 -5.466 20.284 1.00 71.44 87 SER A CA 1
ATOM 673 C C . SER A 1 87 ? -15.620 -6.610 21.291 1.00 71.44 87 SER A C 1
ATOM 675 O O . SER A 1 87 ? -16.134 -6.536 22.406 1.00 71.44 87 SER A O 1
ATOM 677 N N . GLU A 1 88 ? -14.849 -7.642 20.934 1.00 70.94 88 GLU A N 1
ATOM 678 C CA . GLU A 1 88 ? -14.611 -8.819 21.782 1.00 70.94 88 GLU A CA 1
ATOM 679 C C . GLU A 1 88 ? -13.332 -8.707 22.635 1.00 70.94 88 GLU A C 1
ATOM 681 O O . GLU A 1 88 ? -13.065 -9.563 23.483 1.00 70.94 88 GLU A O 1
ATOM 686 N N . SER A 1 89 ? -12.540 -7.646 22.449 1.00 70.69 89 SER A N 1
ATOM 687 C CA . SER A 1 89 ? -11.208 -7.491 23.039 1.00 70.69 89 SER A CA 1
ATOM 688 C C . SER A 1 89 ? -11.003 -6.117 23.685 1.00 70.69 89 SER A C 1
ATOM 690 O O . SER A 1 89 ? -11.588 -5.102 23.314 1.00 70.69 89 SER A O 1
ATOM 692 N N . THR A 1 90 ? -10.114 -6.047 24.676 1.00 72.94 90 THR A N 1
ATOM 693 C CA . THR A 1 90 ? -9.652 -4.776 25.260 1.00 72.94 90 THR A CA 1
ATOM 694 C C . THR A 1 90 ? -8.491 -4.150 24.485 1.00 72.94 90 THR A C 1
ATOM 696 O O . THR A 1 90 ? -8.050 -3.043 24.812 1.00 72.94 90 THR A O 1
ATOM 699 N N . ASN A 1 91 ? -7.994 -4.823 23.444 1.00 77.94 91 ASN A N 1
ATOM 700 C CA . ASN A 1 91 ? -6.866 -4.345 22.662 1.00 77.94 91 ASN A CA 1
ATOM 701 C C . ASN A 1 91 ? -7.264 -3.183 21.759 1.00 77.94 91 ASN A C 1
ATOM 703 O O . ASN A 1 91 ? -8.166 -3.265 20.924 1.00 77.94 91 ASN A O 1
ATOM 707 N N . ARG A 1 92 ? -6.531 -2.081 21.918 1.00 85.12 92 ARG A N 1
ATOM 708 C CA . ARG A 1 92 ? -6.663 -0.890 21.083 1.00 85.12 92 ARG A CA 1
ATOM 709 C C . ARG A 1 92 ? -5.562 -0.884 20.041 1.00 85.12 92 ARG A C 1
ATOM 711 O O . ARG A 1 92 ? -4.381 -1.028 20.369 1.00 85.12 92 ARG A O 1
ATOM 718 N N . PHE A 1 93 ? -5.953 -0.652 18.800 1.00 89.25 93 PHE A N 1
ATOM 719 C CA . PHE A 1 93 ? -5.040 -0.498 17.683 1.00 89.25 93 PHE A CA 1
ATOM 720 C C . PHE A 1 93 ? -4.994 0.955 17.252 1.00 89.25 93 PHE A C 1
ATOM 722 O O . PHE A 1 93 ? -6.013 1.640 17.225 1.00 89.25 93 PHE A O 1
ATOM 729 N N . THR A 1 94 ? -3.800 1.422 16.898 1.00 91.12 94 THR A N 1
ATOM 730 C CA . THR A 1 94 ? -3.590 2.748 16.316 1.00 91.12 94 THR A CA 1
ATOM 731 C C . THR A 1 94 ? -2.979 2.597 14.935 1.00 91.12 94 THR A C 1
ATOM 733 O O . THR A 1 94 ? -1.847 2.148 14.780 1.00 91.12 94 THR A O 1
ATOM 736 N N . VAL A 1 95 ? -3.725 2.995 13.917 1.00 92.25 95 VAL A N 1
ATOM 737 C CA . VAL A 1 95 ? -3.253 3.137 12.545 1.00 92.25 95 VAL A CA 1
ATOM 738 C C . VAL A 1 95 ? -2.645 4.524 12.391 1.00 92.25 95 VAL A C 1
ATOM 740 O O . VAL A 1 95 ? -3.311 5.530 12.641 1.00 92.25 95 VAL A O 1
ATOM 743 N N . LEU A 1 96 ? -1.387 4.579 11.967 1.00 92.50 96 LEU A N 1
ATOM 744 C CA . LEU A 1 96 ? -0.668 5.810 11.666 1.00 92.50 96 LEU A CA 1
ATOM 745 C C . LEU A 1 96 ? -0.675 6.042 10.155 1.00 92.50 96 LEU A C 1
ATOM 747 O O . LEU A 1 96 ? -0.172 5.226 9.380 1.00 92.50 96 LEU A O 1
ATOM 751 N N . LEU A 1 97 ? -1.235 7.180 9.760 1.00 91.44 97 LEU A N 1
ATOM 752 C CA . LEU A 1 97 ? -1.472 7.598 8.379 1.00 91.44 97 LEU A CA 1
ATOM 753 C C . LEU A 1 97 ? -0.651 8.853 8.029 1.00 91.44 97 LEU A C 1
ATOM 755 O O . LEU A 1 97 ? -1.078 9.698 7.252 1.00 91.44 97 LEU A O 1
ATOM 759 N N . GLN A 1 98 ? 0.515 9.022 8.655 1.00 91.62 98 GLN A N 1
ATOM 760 C CA . GLN A 1 98 ? 1.334 10.221 8.484 1.00 91.62 98 GLN A CA 1
ATOM 761 C C . GLN A 1 98 ? 1.868 10.332 7.053 1.00 91.62 98 GLN A C 1
ATOM 763 O O . GLN A 1 98 ? 2.479 9.400 6.533 1.00 91.62 98 GLN A O 1
ATOM 768 N N . THR A 1 99 ? 1.688 11.502 6.441 1.00 92.69 99 THR A N 1
ATOM 769 C CA . THR A 1 99 ? 2.221 11.801 5.109 1.00 92.69 99 THR A CA 1
ATOM 770 C C . THR A 1 99 ? 3.742 11.676 5.083 1.00 92.69 99 THR A C 1
ATOM 772 O O . THR A 1 99 ? 4.417 12.104 6.022 1.00 92.69 99 THR A O 1
ATOM 775 N N . ASN A 1 100 ? 4.284 11.145 3.990 1.00 92.50 100 ASN A N 1
ATOM 776 C CA . ASN A 1 100 ? 5.712 10.898 3.789 1.00 92.50 100 ASN A CA 1
ATOM 777 C C . ASN A 1 100 ? 6.332 9.945 4.833 1.00 92.50 100 ASN A C 1
ATOM 779 O O . ASN A 1 100 ? 7.527 10.004 5.121 1.00 92.50 100 ASN A O 1
ATOM 783 N N . GLN A 1 101 ? 5.516 9.073 5.425 1.00 93.50 101 GLN A N 1
ATOM 784 C CA . GLN A 1 101 ? 5.955 7.992 6.304 1.00 93.50 101 GLN A CA 1
ATOM 785 C C . GLN A 1 101 ? 5.363 6.662 5.831 1.00 93.50 101 GLN A C 1
ATOM 787 O O . GLN A 1 101 ? 4.315 6.654 5.177 1.00 93.50 101 GLN A O 1
ATOM 792 N N . PRO A 1 102 ? 5.998 5.526 6.162 1.00 93.44 102 PRO A N 1
ATOM 793 C CA . PRO A 1 102 ? 5.385 4.225 5.952 1.00 93.44 102 PRO A CA 1
ATOM 794 C C . PRO A 1 102 ? 4.075 4.124 6.726 1.00 93.44 102 PRO A C 1
ATOM 796 O O . PRO A 1 102 ? 3.967 4.608 7.856 1.00 93.44 102 PRO A O 1
ATOM 799 N N . PHE A 1 103 ? 3.098 3.446 6.137 1.00 93.62 103 PHE A N 1
ATOM 800 C CA . PHE A 1 103 ? 1.868 3.115 6.834 1.00 93.62 103 PHE A CA 1
ATOM 801 C C . PHE A 1 103 ? 2.184 2.137 7.966 1.00 93.62 103 PHE A C 1
ATOM 803 O O . PHE A 1 103 ? 2.873 1.137 7.743 1.00 93.62 103 PHE A O 1
ATOM 810 N N . ARG A 1 104 ? 1.674 2.401 9.172 1.00 93.38 104 ARG A N 1
ATOM 811 C CA . ARG A 1 104 ? 1.938 1.567 10.353 1.00 93.38 104 ARG A CA 1
ATOM 812 C C . ARG A 1 104 ? 0.666 1.280 11.128 1.00 93.38 104 ARG A C 1
ATOM 814 O O . ARG A 1 104 ? -0.221 2.123 11.215 1.00 93.38 104 ARG A O 1
ATOM 821 N N . ILE A 1 105 ? 0.619 0.103 11.739 1.00 91.44 105 ILE A N 1
ATOM 822 C CA . ILE A 1 105 ? -0.395 -0.272 12.722 1.00 91.44 105 ILE A CA 1
ATOM 823 C C . ILE A 1 105 ? 0.331 -0.630 14.009 1.00 91.44 105 ILE A C 1
ATOM 825 O O . ILE A 1 105 ? 1.226 -1.478 14.013 1.00 91.44 105 ILE A O 1
ATOM 829 N N . GLN A 1 106 ? -0.056 0.034 15.088 1.00 91.38 106 GLN A N 1
ATOM 830 C CA . GLN A 1 106 ? 0.497 -0.129 16.421 1.00 91.38 106 GLN A CA 1
ATOM 831 C C . GLN A 1 106 ? -0.520 -0.776 17.352 1.00 91.38 106 GLN A C 1
ATOM 833 O O . GLN A 1 106 ? -1.722 -0.543 17.222 1.00 91.38 106 GLN A O 1
ATOM 838 N N . ASN A 1 107 ? -0.029 -1.571 18.299 1.00 87.56 107 ASN A N 1
ATOM 839 C CA . ASN A 1 107 ? -0.831 -2.051 19.420 1.00 87.56 107 ASN A CA 1
ATOM 840 C C . ASN A 1 107 ? -0.920 -0.985 20.527 1.00 87.56 107 ASN A C 1
ATOM 842 O O . ASN A 1 107 ? -0.283 0.068 20.453 1.00 87.56 107 ASN A O 1
ATOM 846 N N . ALA A 1 108 ? -1.661 -1.287 21.593 1.00 82.56 108 ALA A N 1
ATOM 847 C CA . ALA A 1 108 ? -1.809 -0.402 22.748 1.00 82.56 108 ALA A CA 1
ATOM 848 C C . ALA A 1 108 ? -0.475 -0.063 23.448 1.00 82.56 108 ALA A C 1
ATOM 850 O O . ALA A 1 108 ? -0.362 0.987 24.073 1.00 82.56 108 ALA A O 1
ATOM 851 N N . ALA A 1 109 ? 0.548 -0.916 23.313 1.00 84.50 109 ALA A N 1
ATOM 852 C CA . ALA A 1 109 ? 1.892 -0.677 23.841 1.00 84.50 109 ALA A CA 1
ATOM 853 C C . ALA A 1 109 ? 2.757 0.234 22.941 1.00 84.50 109 ALA A C 1
ATOM 855 O O . ALA A 1 109 ? 3.914 0.494 23.266 1.00 84.50 109 ALA A O 1
ATOM 856 N N . GLY A 1 110 ? 2.234 0.697 21.798 1.00 83.44 110 GLY A N 1
ATOM 857 C CA . GLY A 1 110 ? 2.963 1.523 20.828 1.00 83.44 110 GLY A CA 1
ATOM 858 C C . GLY A 1 110 ? 3.942 0.744 19.940 1.00 83.44 110 GLY A C 1
ATOM 859 O O . GLY A 1 110 ? 4.675 1.345 19.156 1.00 83.44 110 GLY A O 1
ATOM 860 N N . SER A 1 111 ? 3.957 -0.589 20.027 1.00 88.06 111 SER A N 1
ATOM 861 C CA . SER A 1 111 ? 4.782 -1.440 19.169 1.00 88.06 111 SER A CA 1
ATOM 862 C C . SER A 1 111 ? 4.144 -1.592 17.790 1.00 88.06 111 SER A C 1
ATOM 864 O O . SER A 1 111 ? 2.935 -1.805 17.682 1.00 88.06 111 SER A O 1
ATOM 866 N N . ASN A 1 112 ? 4.953 -1.511 16.730 1.00 87.88 112 ASN A N 1
ATOM 867 C CA . A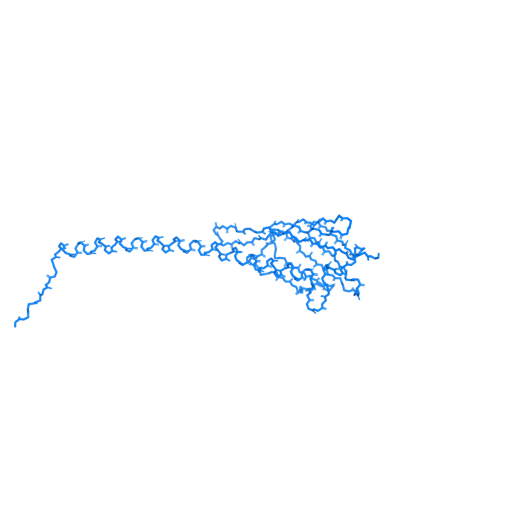SN A 1 112 ? 4.485 -1.711 15.359 1.00 87.88 112 ASN A CA 1
ATOM 868 C C . ASN A 1 112 ? 4.174 -3.197 15.128 1.00 87.88 112 ASN A C 1
ATOM 870 O O . ASN A 1 112 ? 5.079 -4.024 15.048 1.00 87.88 112 ASN A O 1
ATOM 874 N N . VAL A 1 113 ? 2.894 -3.519 14.966 1.00 88.62 113 VAL A N 1
ATOM 875 C CA . VAL A 1 113 ? 2.414 -4.866 14.622 1.00 88.62 113 VAL A CA 1
ATOM 876 C C . VAL A 1 113 ? 2.448 -5.081 13.106 1.00 88.62 113 VAL A C 1
ATOM 878 O O . VAL A 1 113 ? 2.628 -6.196 12.621 1.00 88.62 113 VAL A O 1
ATOM 881 N N . PHE A 1 114 ? 2.308 -3.997 12.340 1.00 91.06 114 PHE A N 1
ATOM 882 C CA . PHE A 1 114 ? 2.456 -3.994 10.890 1.00 91.06 114 PHE A CA 1
ATOM 883 C C . PHE A 1 114 ? 3.068 -2.676 10.418 1.00 91.06 114 PHE A C 1
ATOM 885 O O . PHE A 1 114 ? 2.767 -1.609 10.954 1.00 91.06 114 PHE A O 1
ATOM 892 N N . SER A 1 115 ? 3.908 -2.753 9.390 1.00 92.50 115 SER A N 1
ATOM 893 C CA . SER A 1 115 ? 4.438 -1.597 8.673 1.00 92.50 115 SER A CA 1
ATOM 894 C C . SER A 1 115 ? 4.578 -1.956 7.204 1.00 92.50 115 SER A C 1
ATOM 896 O O . SER A 1 115 ? 5.035 -3.055 6.883 1.00 92.50 115 SER A O 1
ATOM 898 N N . THR A 1 116 ? 4.252 -1.024 6.314 1.00 92.69 116 THR A N 1
ATOM 899 C CA . THR A 1 116 ? 4.690 -1.142 4.922 1.00 92.69 116 THR A CA 1
ATOM 900 C C . THR A 1 116 ? 6.217 -1.039 4.841 1.00 92.69 116 THR A C 1
ATOM 902 O O . THR A 1 116 ? 6.850 -0.488 5.756 1.00 92.69 116 THR A O 1
ATOM 905 N N . PRO A 1 117 ? 6.824 -1.566 3.762 1.00 92.38 117 PRO A N 1
ATOM 906 C CA . PRO A 1 117 ? 8.227 -1.329 3.446 1.00 92.38 117 PRO A CA 1
ATOM 907 C C . PRO A 1 117 ? 8.593 0.167 3.481 1.00 92.38 117 PRO A C 1
ATOM 909 O O . PRO A 1 117 ? 7.754 1.007 3.150 1.00 92.38 117 PRO A O 1
ATOM 912 N N . PRO A 1 118 ? 9.834 0.529 3.855 1.00 91.12 118 PRO A N 1
ATOM 913 C CA . PRO A 1 118 ? 10.243 1.924 4.048 1.00 91.12 118 PRO A CA 1
ATOM 914 C C . PRO A 1 118 ? 10.259 2.763 2.760 1.00 91.12 118 PRO A C 1
ATOM 916 O O . PRO A 1 118 ? 10.225 3.986 2.832 1.00 91.12 118 PRO A O 1
ATOM 919 N N . ASN A 1 119 ? 10.306 2.122 1.592 1.00 92.00 119 ASN A N 1
ATOM 920 C CA . ASN A 1 119 ? 10.194 2.748 0.273 1.00 92.00 119 ASN A CA 1
ATOM 921 C C . ASN A 1 119 ? 8.740 3.050 -0.137 1.00 92.00 119 ASN A C 1
ATOM 923 O O . ASN A 1 119 ? 8.540 3.734 -1.139 1.00 92.00 119 ASN A O 1
ATOM 927 N N . ILE A 1 120 ? 7.751 2.545 0.611 1.00 93.88 120 ILE A N 1
ATOM 928 C CA . ILE A 1 120 ? 6.323 2.768 0.371 1.00 93.88 120 ILE A CA 1
ATOM 929 C C . ILE A 1 120 ? 5.792 3.721 1.423 1.00 93.88 120 ILE A C 1
ATOM 931 O O . ILE A 1 120 ? 5.684 3.372 2.602 1.00 93.88 120 ILE A O 1
ATOM 935 N N . LEU A 1 121 ? 5.431 4.913 0.975 1.00 95.19 121 LEU A N 1
ATOM 936 C CA . LEU A 1 121 ? 5.035 6.013 1.835 1.00 95.19 121 LEU A CA 1
ATOM 937 C C . LEU A 1 121 ? 3.558 6.337 1.644 1.00 95.19 121 LEU A C 1
ATOM 939 O O . LEU A 1 121 ? 2.971 6.078 0.594 1.00 95.19 121 LEU A O 1
ATOM 943 N N . VAL A 1 122 ? 2.944 6.906 2.673 1.00 94.50 122 VAL A N 1
ATOM 944 C CA . VAL A 1 122 ? 1.615 7.500 2.567 1.00 94.50 122 VAL A CA 1
ATOM 945 C C . VAL A 1 122 ? 1.761 8.883 1.941 1.00 94.50 122 VAL A C 1
ATOM 947 O O . VAL A 1 122 ? 2.402 9.761 2.508 1.00 94.50 122 VAL A O 1
ATOM 950 N N . GLU A 1 123 ? 1.161 9.089 0.776 1.00 94.81 123 GLU A N 1
ATOM 951 C CA . GLU A 1 123 ? 1.126 10.386 0.095 1.00 94.81 123 GLU A CA 1
ATOM 952 C C . GLU A 1 123 ? -0.000 11.257 0.660 1.00 94.81 123 GLU A C 1
ATOM 954 O O . GLU A 1 123 ? 0.183 12.425 0.987 1.00 94.81 123 GLU A O 1
ATOM 959 N N . SER A 1 124 ? -1.186 10.666 0.803 1.00 93.50 124 SER A N 1
ATOM 960 C CA . SER A 1 124 ? -2.335 11.305 1.436 1.00 93.50 124 SER A CA 1
ATOM 961 C C . SER A 1 124 ? -3.263 10.265 2.045 1.00 93.50 124 SER A C 1
ATOM 963 O O . SER A 1 124 ? -3.328 9.116 1.600 1.00 93.50 124 SER A O 1
ATOM 965 N N . SER A 1 125 ? -3.997 10.679 3.070 1.00 92.81 125 SER A N 1
ATOM 966 C CA . SER A 1 125 ? -4.997 9.856 3.733 1.00 92.81 125 SER A CA 1
ATOM 967 C C . SER A 1 125 ? -6.199 10.695 4.126 1.00 92.81 125 SER A C 1
ATOM 969 O O . SER A 1 125 ? -6.054 11.819 4.601 1.00 92.81 125 SER A O 1
ATOM 971 N N . ALA A 1 126 ? -7.387 10.128 3.980 1.00 91.00 126 ALA A N 1
ATOM 972 C CA . ALA A 1 126 ? -8.616 10.699 4.498 1.00 91.00 126 ALA A CA 1
ATOM 973 C C . ALA A 1 126 ? -9.471 9.583 5.084 1.00 91.00 126 ALA A C 1
ATOM 975 O O . ALA A 1 126 ? -9.754 8.589 4.413 1.00 91.00 126 ALA A O 1
ATOM 976 N N . VAL A 1 127 ? -9.898 9.760 6.329 1.00 91.56 127 VAL A N 1
ATOM 977 C CA . VAL A 1 127 ? -10.821 8.852 7.006 1.00 91.56 127 VAL A CA 1
ATOM 978 C C . VAL A 1 127 ? -12.133 9.585 7.219 1.00 91.56 127 VAL A C 1
ATOM 980 O O . VAL A 1 127 ? -12.162 10.711 7.707 1.00 91.56 127 VAL A O 1
ATOM 983 N N . THR A 1 128 ? -13.222 8.940 6.827 1.00 90.19 128 THR A N 1
ATOM 984 C CA . THR A 1 128 ? -14.580 9.447 7.002 1.00 90.19 128 THR A CA 1
ATOM 985 C C . THR A 1 128 ? -15.444 8.338 7.573 1.00 90.19 128 THR A C 1
ATOM 987 O O . THR A 1 128 ? -15.348 7.189 7.143 1.00 90.19 128 THR A O 1
ATOM 990 N N . CYS A 1 129 ? -16.279 8.675 8.549 1.00 84.50 129 CYS A N 1
ATOM 991 C CA . CYS A 1 129 ? -17.265 7.763 9.105 1.00 84.50 129 CYS A CA 1
ATOM 992 C C . CYS A 1 129 ? -18.659 8.324 8.815 1.00 84.50 129 CYS A C 1
ATOM 994 O O . CYS A 1 129 ? -18.957 9.464 9.170 1.00 84.50 129 CYS A O 1
ATOM 996 N N . ALA A 1 130 ? -19.493 7.544 8.132 1.00 83.12 130 ALA A N 1
ATOM 997 C CA . ALA A 1 130 ? -20.873 7.893 7.814 1.00 83.12 130 ALA A CA 1
ATOM 998 C C . ALA A 1 130 ? -21.796 6.808 8.374 1.00 83.12 130 ALA A C 1
ATOM 1000 O O . ALA A 1 130 ? -21.881 5.703 7.831 1.00 83.12 130 ALA A O 1
ATOM 1001 N N . SER A 1 131 ? -22.470 7.124 9.480 1.00 83.00 131 SER A N 1
ATOM 1002 C CA . SER A 1 131 ? -23.249 6.168 10.273 1.00 83.00 131 SER A CA 1
ATOM 1003 C C . SER A 1 131 ? -22.406 4.943 10.651 1.00 83.00 131 SER A C 1
ATOM 1005 O O . SER A 1 131 ? -21.537 5.064 11.508 1.00 83.00 131 SER A O 1
ATOM 1007 N N . ASN A 1 132 ? -22.606 3.804 9.984 1.00 85.44 132 ASN A N 1
ATOM 1008 C CA . ASN A 1 132 ? -21.945 2.530 10.295 1.00 85.44 132 ASN A CA 1
ATOM 1009 C C . ASN A 1 132 ? -20.865 2.160 9.277 1.00 85.44 132 ASN A C 1
ATOM 1011 O O . ASN A 1 132 ? -20.398 1.025 9.238 1.00 85.44 132 ASN A O 1
ATOM 1015 N N . ILE A 1 133 ? -20.525 3.086 8.384 1.00 88.88 133 ILE A N 1
ATOM 1016 C CA . ILE A 1 133 ? -19.587 2.841 7.299 1.00 88.88 133 ILE A CA 1
ATOM 1017 C C . ILE A 1 133 ? -18.364 3.705 7.534 1.00 88.88 133 ILE A C 1
ATOM 1019 O O . ILE A 1 133 ? -18.445 4.932 7.483 1.00 88.88 133 ILE A O 1
ATOM 1023 N N . LEU A 1 134 ? -17.225 3.051 7.729 1.00 90.75 134 LEU A N 1
ATOM 1024 C CA . LEU A 1 134 ? -15.933 3.711 7.724 1.00 90.75 134 LEU A CA 1
ATOM 1025 C C . LEU A 1 134 ? -15.340 3.611 6.317 1.00 90.75 134 LEU A C 1
ATOM 1027 O O . LEU A 1 134 ? -15.217 2.522 5.745 1.00 90.75 134 LEU A O 1
ATOM 1031 N N . ILE A 1 135 ? -14.984 4.762 5.757 1.00 91.69 135 ILE A N 1
ATOM 1032 C CA . ILE A 1 135 ? -14.321 4.890 4.464 1.00 91.69 135 ILE A CA 1
ATOM 1033 C C . ILE A 1 135 ? -12.961 5.535 4.702 1.00 91.69 135 ILE A C 1
ATOM 1035 O O . ILE A 1 135 ? -12.868 6.676 5.155 1.00 91.69 135 ILE A O 1
ATOM 1039 N N . MET A 1 136 ? -11.911 4.801 4.358 1.00 91.94 136 MET A N 1
ATOM 1040 C CA . MET A 1 136 ? -10.536 5.272 4.337 1.00 91.94 136 MET A CA 1
ATOM 1041 C C . MET A 1 136 ? -10.075 5.367 2.886 1.00 91.94 136 MET A C 1
ATOM 1043 O O . MET A 1 136 ? -9.983 4.361 2.183 1.00 91.94 136 MET A O 1
ATOM 1047 N N . ASN A 1 137 ? -9.773 6.581 2.445 1.00 92.81 137 ASN A N 1
ATOM 1048 C CA . ASN A 1 137 ? -9.074 6.832 1.194 1.00 92.81 137 ASN A CA 1
ATOM 1049 C C . ASN A 1 137 ? -7.591 6.990 1.520 1.00 92.81 137 ASN A C 1
ATOM 1051 O O . ASN A 1 137 ? -7.224 7.842 2.325 1.00 92.81 137 ASN A O 1
ATOM 1055 N N . LEU A 1 138 ? -6.752 6.161 0.916 1.00 92.62 138 LEU A N 1
ATOM 1056 C CA . LEU A 1 138 ? -5.316 6.124 1.147 1.00 92.62 138 LEU A CA 1
ATOM 1057 C C . LEU A 1 138 ? -4.604 6.186 -0.197 1.00 92.62 138 LEU A C 1
ATOM 1059 O O . LEU A 1 138 ? -4.920 5.416 -1.098 1.00 92.62 138 LEU A O 1
ATOM 1063 N N . VAL A 1 139 ? -3.631 7.073 -0.336 1.00 95.19 139 VAL A N 1
ATOM 1064 C CA . VAL A 1 139 ? -2.746 7.110 -1.499 1.00 95.19 139 VAL A CA 1
ATOM 1065 C C . VAL A 1 139 ? -1.367 6.683 -1.036 1.00 95.19 139 VAL A C 1
ATOM 1067 O O . VAL A 1 139 ? -0.784 7.319 -0.162 1.00 95.19 139 VAL A O 1
ATOM 1070 N N . LEU A 1 140 ? -0.864 5.595 -1.611 1.00 94.94 140 LEU A N 1
ATOM 1071 C CA . LEU A 1 140 ? 0.490 5.107 -1.372 1.00 94.94 140 LEU A CA 1
ATOM 1072 C C . LEU A 1 140 ? 1.408 5.569 -2.498 1.00 94.94 140 LEU A C 1
ATOM 1074 O O . LEU A 1 140 ? 0.969 5.641 -3.648 1.00 94.94 140 LEU A O 1
ATOM 1078 N N . SER A 1 141 ? 2.669 5.843 -2.181 1.00 95.94 141 SER A N 1
ATOM 1079 C CA . SER A 1 141 ? 3.678 6.253 -3.150 1.00 95.94 141 SER A CA 1
ATOM 1080 C C . SER A 1 141 ? 4.980 5.462 -3.025 1.00 95.94 141 SER A C 1
ATOM 1082 O O . SER A 1 141 ? 5.379 5.054 -1.936 1.00 95.94 141 SER A O 1
ATOM 1084 N N . ILE A 1 142 ? 5.629 5.228 -4.169 1.00 95.06 142 ILE A N 1
ATOM 1085 C CA . ILE A 1 142 ? 7.001 4.716 -4.283 1.00 95.06 142 ILE A CA 1
ATOM 1086 C C . ILE A 1 142 ? 7.795 5.692 -5.139 1.00 95.06 142 ILE A C 1
ATOM 1088 O O . ILE A 1 142 ? 7.376 6.054 -6.242 1.00 95.06 142 ILE A O 1
ATOM 1092 N N . ASN A 1 143 ? 8.969 6.088 -4.654 1.00 91.69 143 ASN A N 1
ATOM 1093 C CA . ASN A 1 143 ? 9.900 6.924 -5.399 1.00 91.69 143 ASN A CA 1
ATOM 1094 C C . ASN A 1 143 ? 11.076 6.084 -5.924 1.00 91.69 143 ASN A C 1
ATOM 1096 O O . ASN A 1 143 ? 11.881 5.592 -5.141 1.00 91.69 143 ASN A O 1
ATOM 1100 N N . ASP A 1 144 ? 11.199 5.971 -7.250 1.00 84.25 144 ASP A N 1
ATOM 1101 C CA . ASP A 1 144 ? 12.321 5.297 -7.937 1.00 84.25 144 ASP A CA 1
ATOM 1102 C C . ASP A 1 144 ? 13.471 6.284 -8.265 1.00 84.25 144 ASP A C 1
ATOM 1104 O O . ASP A 1 144 ? 14.216 6.137 -9.232 1.00 84.25 144 ASP A O 1
ATOM 1108 N N . GLY A 1 145 ? 13.543 7.413 -7.550 1.00 83.19 145 GLY A N 1
ATOM 1109 C CA . GLY A 1 145 ? 14.511 8.505 -7.742 1.00 83.19 145 GLY A CA 1
ATOM 1110 C C . GLY A 1 145 ? 14.278 9.373 -8.988 1.00 83.19 145 GLY A C 1
ATOM 1111 O O . GLY A 1 145 ? 14.659 10.540 -9.009 1.00 83.19 145 GLY A O 1
ATOM 1112 N N . ARG A 1 146 ? 13.633 8.831 -10.028 1.00 83.19 146 ARG A N 1
ATOM 1113 C CA . ARG A 1 146 ? 13.294 9.546 -11.276 1.00 83.19 146 ARG A CA 1
ATOM 1114 C C . ARG A 1 146 ? 11.845 10.002 -11.339 1.00 83.19 146 ARG A C 1
ATOM 1116 O O . ARG A 1 146 ? 11.532 10.982 -12.008 1.00 83.19 146 ARG A O 1
ATOM 1123 N N . LYS A 1 147 ? 10.954 9.235 -10.718 1.00 88.56 147 LYS A N 1
ATOM 1124 C CA . LYS A 1 147 ? 9.512 9.439 -10.766 1.00 88.56 147 LYS A CA 1
ATOM 1125 C C . LYS A 1 147 ? 8.887 8.879 -9.498 1.00 88.56 147 LYS A C 1
ATOM 1127 O O . LYS A 1 147 ? 9.290 7.818 -9.022 1.00 88.56 147 LYS A O 1
ATOM 1132 N N . VAL A 1 148 ? 7.878 9.589 -9.008 1.00 91.75 148 VAL A N 1
ATOM 1133 C CA . VAL A 1 148 ? 6.993 9.107 -7.952 1.00 91.75 148 VAL A CA 1
ATOM 1134 C C . VAL A 1 148 ? 5.824 8.385 -8.610 1.00 91.75 148 VAL A C 1
ATOM 1136 O O . VAL A 1 148 ? 5.127 8.938 -9.465 1.00 91.75 148 VAL A O 1
ATOM 1139 N N . TRP A 1 149 ? 5.646 7.127 -8.237 1.00 93.38 149 TRP A N 1
ATOM 1140 C CA . TRP A 1 149 ? 4.501 6.311 -8.608 1.00 93.38 149 TRP A CA 1
ATOM 1141 C C . TRP A 1 149 ? 3.515 6.347 -7.458 1.00 93.38 149 TRP A C 1
ATOM 1143 O O . TRP A 1 149 ? 3.923 6.198 -6.310 1.00 93.38 149 TRP A O 1
ATOM 1153 N N . THR A 1 150 ? 2.237 6.556 -7.755 1.00 94.94 150 THR A N 1
ATOM 1154 C CA . THR A 1 150 ? 1.188 6.635 -6.740 1.00 94.94 150 THR A CA 1
ATOM 1155 C C . THR A 1 150 ? 0.065 5.664 -7.056 1.00 94.94 150 THR A C 1
ATOM 1157 O O . THR A 1 150 ? -0.250 5.401 -8.218 1.00 94.94 150 THR A O 1
ATOM 1160 N N . GLN A 1 151 ? -0.558 5.134 -6.009 1.00 94.12 151 GLN A N 1
ATOM 1161 C CA . GLN A 1 151 ? -1.744 4.308 -6.134 1.00 94.12 151 GLN A CA 1
ATOM 1162 C C . GLN A 1 151 ? -2.758 4.653 -5.052 1.00 94.12 151 GLN A C 1
ATOM 1164 O O . GLN A 1 151 ? -2.489 4.531 -3.856 1.00 94.12 151 GLN A O 1
ATOM 1169 N N . SER A 1 152 ? -3.953 5.029 -5.498 1.00 93.25 152 SER A N 1
ATOM 1170 C CA . SER A 1 152 ? -5.097 5.268 -4.628 1.00 93.25 152 SER A CA 1
ATOM 1171 C C . SER A 1 152 ? -5.779 3.956 -4.252 1.00 93.25 152 SER A C 1
ATOM 1173 O O . SER A 1 152 ? -6.023 3.083 -5.087 1.00 93.25 152 SER A O 1
ATOM 1175 N N . GLN A 1 153 ? -6.113 3.840 -2.978 1.00 91.31 153 GLN A N 1
ATOM 1176 C CA . GLN A 1 153 ? -6.785 2.719 -2.349 1.00 91.31 153 GLN A CA 1
ATOM 1177 C C . GLN A 1 153 ? -7.989 3.276 -1.598 1.00 91.31 153 GLN A C 1
ATOM 1179 O O . GLN A 1 153 ? -7.856 4.187 -0.784 1.00 91.31 153 GLN A O 1
ATOM 1184 N N . GLN A 1 154 ? -9.167 2.721 -1.856 1.00 91.44 154 GLN A N 1
ATOM 1185 C CA . GLN A 1 154 ? -10.343 2.996 -1.044 1.00 91.44 154 GLN A CA 1
ATOM 1186 C C . GLN A 1 154 ? -10.692 1.743 -0.254 1.00 91.44 154 GLN A C 1
ATOM 1188 O O . GLN A 1 154 ? -10.980 0.684 -0.818 1.00 91.44 154 GLN A O 1
ATOM 1193 N N . ILE A 1 155 ? -10.662 1.873 1.066 1.00 90.88 155 ILE A N 1
ATOM 1194 C CA . ILE A 1 155 ? -11.025 0.822 2.001 1.00 90.88 155 ILE A CA 1
ATOM 1195 C C . ILE A 1 155 ? -12.347 1.224 2.633 1.00 90.88 155 ILE A C 1
ATOM 1197 O O . ILE A 1 155 ? -12.446 2.236 3.319 1.00 90.88 155 ILE A O 1
ATOM 1201 N N . ARG A 1 156 ? -13.373 0.419 2.375 1.00 90.94 156 ARG A N 1
ATOM 1202 C CA . ARG A 1 156 ? -14.706 0.581 2.944 1.00 90.94 156 ARG A CA 1
ATOM 1203 C C . ARG A 1 156 ? -14.992 -0.608 3.839 1.00 90.94 156 ARG A C 1
ATOM 1205 O O . ARG A 1 156 ? -14.846 -1.748 3.398 1.00 90.94 156 ARG A O 1
ATOM 1212 N N . THR A 1 157 ? -15.423 -0.335 5.060 1.00 90.00 157 THR A N 1
ATOM 1213 C CA . THR A 1 157 ? -15.856 -1.363 6.002 1.00 90.00 157 THR A CA 1
ATOM 1214 C C . THR A 1 157 ? -17.170 -0.970 6.651 1.00 90.00 157 THR A C 1
ATOM 1216 O O . THR A 1 157 ? -17.449 0.213 6.848 1.00 90.00 157 THR A O 1
ATOM 1219 N N . TYR A 1 158 ? -17.974 -1.984 6.943 1.00 88.00 158 TYR A N 1
ATOM 1220 C CA . TYR A 1 158 ? -19.153 -1.858 7.781 1.00 88.00 158 TYR A CA 1
ATOM 1221 C C . TYR A 1 158 ? -18.728 -2.217 9.195 1.00 88.00 158 TYR A C 1
ATOM 1223 O O . TYR A 1 158 ? -18.082 -3.245 9.398 1.00 88.00 158 TYR A O 1
ATOM 1231 N N . LEU A 1 159 ? -19.036 -1.328 10.122 1.00 85.12 159 LEU A N 1
ATOM 1232 C CA . LEU A 1 159 ? -18.758 -1.489 11.538 1.00 85.12 159 LEU A CA 1
ATOM 1233 C C . LEU A 1 159 ? -19.879 -2.303 12.175 1.00 85.12 159 LEU A C 1
ATOM 1235 O O . LEU A 1 159 ? -21.016 -2.269 11.687 1.00 85.12 159 LEU A O 1
ATOM 1239 N N . LEU A 1 160 ? -19.561 -3.014 13.254 1.00 80.06 160 LEU A N 1
ATOM 1240 C CA . LEU A 1 160 ? -20.594 -3.627 14.073 1.00 80.06 160 LEU A CA 1
ATOM 1241 C C . LEU A 1 160 ? -21.413 -2.509 14.731 1.00 80.06 160 LEU A C 1
ATOM 1243 O O . LEU A 1 160 ? -20.876 -1.481 15.148 1.00 80.06 160 LEU A O 1
ATOM 1247 N N . ASN A 1 161 ? -22.731 -2.688 14.730 1.00 65.00 161 ASN A N 1
ATOM 1248 C CA . ASN A 1 161 ? -23.590 -1.945 15.635 1.00 65.00 161 ASN A CA 1
ATOM 1249 C C . ASN A 1 161 ? -23.506 -2.655 16.980 1.00 65.00 161 ASN A C 1
ATOM 1251 O O . ASN A 1 161 ? -23.680 -3.875 16.995 1.00 65.00 161 ASN A O 1
ATOM 1255 N N . ASP A 1 162 ? -23.290 -1.899 18.051 1.00 55.59 162 ASP A N 1
ATOM 1256 C CA . ASP A 1 162 ? -23.795 -2.300 19.365 1.00 55.59 162 ASP A CA 1
ATOM 1257 C C . ASP A 1 162 ? -25.286 -2.684 19.274 1.00 55.59 162 ASP A C 1
ATOM 1259 O O . ASP A 1 162 ? -26.060 -1.933 18.621 1.00 55.59 162 ASP A O 1
#

Solvent-accessible surface area (backbone atoms only — not comparable to full-atom values): 8866 Å² total; per-residue (Å²): 134,85,82,77,86,72,82,51,73,65,57,53,51,52,51,50,53,53,51,52,53,51,50,53,52,54,51,54,51,50,55,51,50,52,55,54,47,54,56,50,50,54,52,51,50,54,52,52,51,52,50,52,50,50,47,38,51,40,60,22,61,97,89,42,70,14,50,48,48,14,30,57,91,50,53,47,73,56,83,42,37,40,33,38,22,32,68,92,48,91,59,37,36,37,36,40,45,41,63,79,30,44,42,34,33,21,42,75,86,68,49,76,79,42,65,52,60,85,67,38,22,22,65,45,51,47,75,48,75,57,94,54,34,42,38,37,41,38,27,39,29,39,68,76,88,82,54,77,47,74,48,81,43,80,48,74,42,57,36,41,78,130

Foldseek 3Di:
DDDPPDDDPVRVVVVVVVVVVVVVVVVVVVVVVVVVVVLVVQVVLVVVLLVVVLCCQCQHFPPDGHQQQWEPVQWDDDQFWTWTDGPVDPKIKIWGQDFLAWTFIAIPVRDTRDTDDRQKGWHGWDWDDDPQKIWIWTKIWGDPVVDIDIDIDIHIYGYDYD

Secondary structure (DSSP, 8-state):
-----PPPHHHHHHHHHHHHHHHHHHHHHHHHHHHHHHHHHHHHHHHHHHHHHHHHHHH-STT---TTSBBGGG-EE-SSEEEEEBSS-S-EEEEE--TTS--EEE-TTS-EEEE--TTEEEEEEEEEEETTEEEEEEEEEEE-SS-EEEEEEEEEEEPBP-

Radius of gyration: 27.04 Å; Cα contacts (8 Å, |Δi|>4): 275; chains: 1; bounding box: 72×38×76 Å

Nearest PDB structures (foldseek):
  1y8c-assembly1_A  TM=5.465E-01  e=2.692E-01  Clostridium acetobutylicum ATCC 824
  6e7o-assembly1_B  TM=3.663E-01  e=3.007E-01  Homo sapiens
  7sgx-assembly1_A  TM=3.870E-01  e=1.828E-01  Chelonia mydas
  7n4p-assembly1_A  TM=3.592E-01  e=2.845E-01  Anolis carolinensis
  7whj-assembly1_B  TM=2.409E-01  e=8.604E-01  Severe acute respiratory syndrome coronavirus 2

Mean predicted aligned error: 7.76 Å

Sequence (162 aa):
MNRKHAFTLTEVMMATAITTMVLALVLAMLVGVLRTWNGSSANLELSSQGRLLRERLLHGIQGEFGLRHADRGSIIYTTNTLQFQDSESTNRFTVLLQTNQPFRIQNAAGSNVFSTPPNILVESSAVTCASNILIMNLVLSINDGRKVWTQSQQIRTYLLND

pLDDT: mean 87.45, std 9.3, range [40.56, 96.5]